Protein AF-A0A7C4DJR3-F1 (afdb_monomer)

Secondary structure (DSSP, 8-state):
-HHHHHHHHHHHHHHHHHHHHHHS-PPS---SHHHHHHTHHHHHHHH---TTSS----EEEEEEETTEEEEEE-SSS-HHHHHHHHHHHHHHH-TT-EEEE-TTS--GGGT-S-EEEEEE-

Nearest PDB structures (foldseek):
  3tfe-assembly2_B  TM=7.168E-01  e=1.513E-04  Nostoc sp. PCC 7120 = FACHB-418
  4iae-assembly1_A  TM=6.983E-01  e=1.706E-04  Nostoc sp. PCC 7120 = FACHB-418
  3tff-assembly2_B  TM=7.069E-01  e=2.448E-04  Nostoc sp. PCC 7120 = FACHB-418
  3tfg-assembly2_B  TM=7.142E-01  e=6.815E-04  Nostoc sp. PCC 7120 = FACHB-418
  3tfa-assembly2_B  TM=7.075E-01  e=1.103E-03  Nostoc sp. PCC 7120 = FACHB-418

Radius of gyration: 13.71 Å; Cα contacts (8 Å, |Δi|>4): 204; chains: 1; bounding box: 30×31×39 Å

Solvent-accessible surface area (backbone atoms only — not comparable to full-atom values): 6768 Å² total; per-residue (Å²): 109,68,65,55,37,74,75,59,32,58,69,49,36,18,55,56,19,38,50,39,74,84,73,54,61,64,72,85,90,63,86,43,41,67,50,41,57,61,37,46,34,58,23,50,58,70,66,43,87,58,84,84,54,78,88,70,57,48,50,48,61,44,81,78,51,102,50,33,30,37,40,39,35,47,40,90,68,59,70,41,23,55,50,18,36,55,42,45,47,37,32,73,63,32,80,79,38,45,67,42,77,41,86,92,48,55,34,50,93,81,74,32,80,29,37,39,31,43,40,39,92

Sequence (121 aa):
MEEFQRQFGPEFMRKIGQAIYSNAVFPPGIDSLEKGLGSVDQAYHMNNKCAGAPDIGHYHWKIESPRQAVMVCDNPFPCSFDLGIIETIAKQFEPQAVVVHDDKKPCRHTGGESCTYIVTW

Structure (mmCIF, N/CA/C/O backbone):
data_AF-A0A7C4DJR3-F1
#
_entry.id   AF-A0A7C4DJR3-F1
#
loop_
_atom_site.group_PDB
_atom_site.id
_atom_site.type_symbol
_atom_site.label_atom_id
_atom_site.label_alt_id
_atom_site.label_comp_id
_atom_site.label_asym_id
_atom_site.label_entity_id
_atom_site.label_seq_id
_atom_site.pdbx_PDB_ins_code
_atom_site.Cartn_x
_atom_site.Cartn_y
_atom_site.Cartn_z
_atom_site.occupancy
_atom_site.B_iso_or_equiv
_atom_site.auth_seq_id
_atom_site.auth_comp_id
_atom_site.auth_asym_id
_atom_site.auth_atom_id
_atom_site.pdbx_PDB_model_num
ATOM 1 N N . MET A 1 1 ? 4.385 -3.307 -16.901 1.00 77.88 1 MET A N 1
ATOM 2 C CA . MET A 1 1 ? 3.767 -2.305 -15.999 1.00 77.88 1 MET A CA 1
ATOM 3 C C . MET A 1 1 ? 4.410 -0.930 -16.146 1.00 77.88 1 MET A C 1
ATOM 5 O O . MET A 1 1 ? 3.670 0.037 -16.246 1.00 77.88 1 MET A O 1
ATOM 9 N N . GLU A 1 2 ? 5.738 -0.818 -16.242 1.00 76.69 2 GLU A N 1
ATOM 10 C CA . GLU A 1 2 ? 6.417 0.475 -16.469 1.00 76.69 2 GLU A CA 1
ATOM 11 C C . GLU A 1 2 ? 5.972 1.206 -17.746 1.00 76.69 2 GLU A C 1
ATOM 13 O O . GLU A 1 2 ? 5.740 2.412 -17.724 1.00 76.69 2 GLU A O 1
ATOM 18 N N . 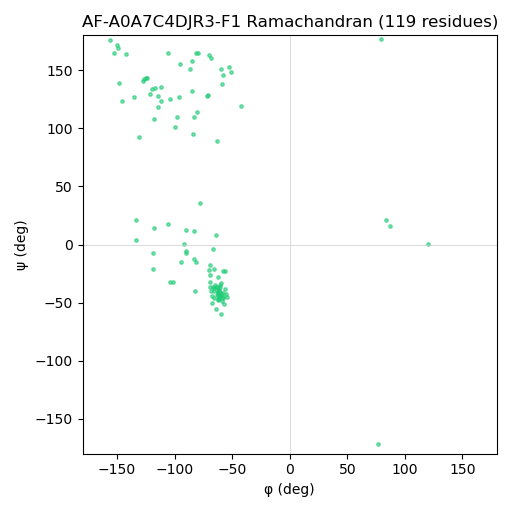GLU A 1 3 ? 5.795 0.487 -18.857 1.00 82.06 3 GLU A N 1
ATOM 19 C CA . GLU A 1 3 ? 5.294 1.074 -20.108 1.00 82.06 3 GLU A CA 1
ATOM 20 C C . GLU A 1 3 ? 3.894 1.686 -19.938 1.00 82.06 3 GLU A C 1
ATOM 22 O O . GLU A 1 3 ? 3.665 2.829 -20.331 1.00 82.06 3 GLU A O 1
ATOM 27 N N . PHE A 1 4 ? 2.989 0.980 -19.250 1.00 81.69 4 PHE A N 1
ATOM 28 C CA . PHE A 1 4 ? 1.661 1.495 -18.911 1.00 81.69 4 PHE A CA 1
ATOM 29 C C . PHE A 1 4 ? 1.738 2.725 -18.007 1.00 81.69 4 PHE A C 1
ATOM 31 O O . PHE A 1 4 ? 1.013 3.690 -18.234 1.00 81.69 4 PHE A O 1
ATOM 38 N N . GLN A 1 5 ? 2.636 2.733 -17.019 1.00 83.44 5 GLN A N 1
ATOM 39 C CA . GLN A 1 5 ? 2.844 3.910 -16.179 1.00 83.44 5 GLN A CA 1
ATOM 40 C C . GLN A 1 5 ? 3.332 5.107 -17.002 1.00 83.44 5 GLN A C 1
ATOM 42 O O . GLN A 1 5 ? 2.838 6.215 -16.805 1.00 83.44 5 GLN A O 1
ATOM 47 N N . ARG A 1 6 ? 4.263 4.906 -17.942 1.00 88.06 6 ARG A N 1
ATOM 48 C CA . ARG A 1 6 ? 4.736 5.972 -18.840 1.00 88.06 6 ARG A CA 1
ATOM 49 C C . ARG A 1 6 ? 3.629 6.499 -19.749 1.00 88.06 6 ARG A C 1
ATOM 51 O O . ARG A 1 6 ? 3.608 7.690 -20.036 1.00 88.06 6 ARG A O 1
ATOM 58 N N . GLN A 1 7 ? 2.738 5.625 -20.206 1.00 93.56 7 GLN A N 1
ATOM 59 C CA . GLN A 1 7 ? 1.678 5.979 -21.145 1.00 93.56 7 GLN A CA 1
ATOM 60 C C . GLN A 1 7 ? 0.456 6.618 -20.469 1.00 93.56 7 GLN A C 1
ATOM 62 O O . GLN A 1 7 ? -0.120 7.557 -21.012 1.00 93.56 7 GLN A O 1
ATOM 67 N N . PHE A 1 8 ? 0.054 6.118 -19.299 1.00 93.12 8 PHE A N 1
ATOM 68 C CA . PHE A 1 8 ? -1.220 6.466 -18.657 1.00 93.12 8 PHE A CA 1
ATOM 69 C C . PHE A 1 8 ? -1.073 7.127 -17.278 1.00 93.12 8 PHE A C 1
ATOM 71 O O . PHE A 1 8 ? -2.055 7.615 -16.719 1.00 93.12 8 PHE A O 1
ATOM 78 N N . GLY A 1 9 ? 0.143 7.181 -16.733 1.00 93.44 9 GLY A N 1
ATOM 79 C CA . GLY A 1 9 ? 0.455 7.896 -15.500 1.00 93.44 9 GLY A CA 1
ATOM 80 C C . GLY A 1 9 ? 0.080 7.164 -14.201 1.00 93.44 9 GLY A C 1
ATOM 81 O O . GLY A 1 9 ? -0.494 6.071 -14.212 1.00 93.44 9 GLY A O 1
ATOM 82 N N . PRO A 1 10 ? 0.415 7.765 -13.043 1.00 93.69 10 PRO A N 1
ATOM 83 C CA . PRO A 1 10 ? 0.287 7.127 -11.732 1.00 93.69 10 PRO A CA 1
ATOM 84 C C . PRO A 1 10 ? -1.164 6.851 -11.317 1.00 93.69 10 PRO A C 1
ATOM 86 O O . PRO A 1 10 ? -1.421 5.798 -10.737 1.00 93.69 10 PRO A O 1
ATOM 89 N N . GLU A 1 11 ? -2.110 7.733 -11.650 1.00 94.81 11 GLU A N 1
ATOM 90 C CA . GLU A 1 11 ? -3.532 7.555 -11.315 1.00 94.81 11 GLU A CA 1
ATOM 91 C C . GLU A 1 11 ? -4.159 6.356 -12.033 1.00 94.81 11 GLU A C 1
ATOM 93 O O . GLU A 1 11 ? -4.952 5.617 -11.449 1.00 94.81 11 GLU A O 1
ATOM 98 N N . PHE A 1 12 ? -3.775 6.109 -13.290 1.00 95.19 12 PHE A N 1
ATOM 99 C CA . PHE A 1 12 ? -4.197 4.903 -13.998 1.00 95.19 12 PHE A CA 1
ATOM 100 C C . PHE A 1 12 ? -3.666 3.651 -13.296 1.00 95.19 12 PHE A C 1
ATOM 102 O O . PHE A 1 12 ? -4.434 2.739 -12.9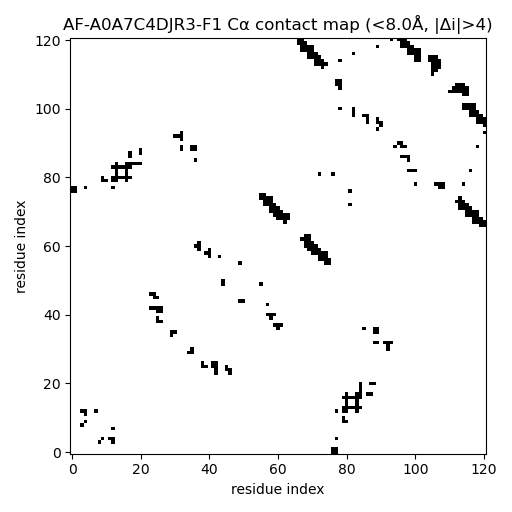99 1.00 95.19 12 PHE A O 1
ATOM 109 N N . MET A 1 13 ? -2.377 3.634 -12.952 1.00 95.44 13 MET A N 1
ATOM 110 C CA . MET A 1 13 ? -1.764 2.507 -12.244 1.00 95.44 13 MET A CA 1
ATOM 111 C C . MET A 1 13 ? -2.411 2.245 -10.881 1.00 95.44 13 MET A C 1
ATOM 113 O O . MET A 1 13 ? -2.611 1.086 -10.519 1.00 95.44 13 ME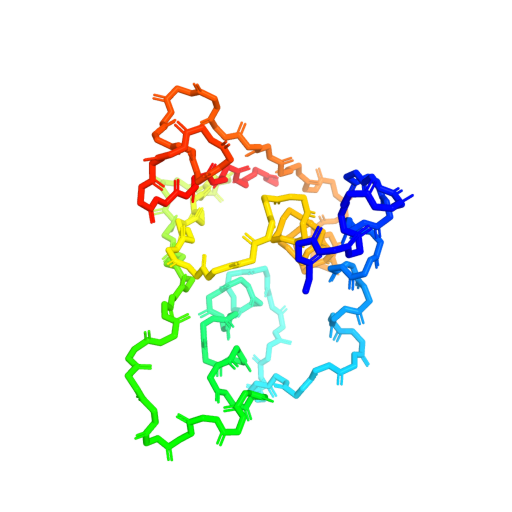T A O 1
ATOM 117 N N . ARG A 1 14 ? -2.808 3.300 -10.161 1.00 96.56 14 ARG A N 1
ATOM 118 C CA . ARG A 1 14 ? -3.562 3.187 -8.908 1.00 96.56 14 ARG A CA 1
ATOM 119 C C . ARG A 1 14 ? -4.903 2.499 -9.115 1.00 96.56 14 ARG A C 1
ATOM 121 O O . ARG A 1 14 ? -5.217 1.576 -8.373 1.00 96.56 14 ARG A O 1
ATOM 128 N N . LYS A 1 15 ? -5.654 2.866 -10.157 1.00 95.62 15 LYS A N 1
ATOM 129 C CA . LYS A 1 15 ? -6.910 2.179 -10.513 1.00 95.62 15 LYS A CA 1
ATOM 130 C C . LYS A 1 15 ? -6.698 0.706 -10.855 1.00 95.62 15 LYS A C 1
ATOM 132 O O . LYS A 1 15 ? -7.508 -0.128 -10.464 1.00 95.62 15 LYS A O 1
ATOM 137 N N . ILE A 1 16 ? -5.608 0.376 -11.550 1.00 94.62 16 ILE A N 1
ATOM 138 C CA . ILE A 1 16 ? -5.250 -1.021 -11.827 1.00 94.62 16 ILE A CA 1
ATOM 139 C C . ILE A 1 16 ? -4.969 -1.776 -10.519 1.00 94.62 16 ILE A C 1
ATOM 141 O O . ILE A 1 16 ? -5.482 -2.877 -10.344 1.00 94.62 16 ILE A O 1
ATOM 145 N N . GLY A 1 17 ? -4.237 -1.173 -9.577 1.00 95.00 17 GLY A N 1
ATOM 146 C CA . GLY A 1 17 ? -4.015 -1.740 -8.242 1.00 95.00 17 GLY A CA 1
ATOM 147 C C . GLY A 1 17 ? -5.313 -1.957 -7.460 1.00 95.00 17 GLY A C 1
ATOM 148 O O . GLY A 1 17 ? -5.529 -3.024 -6.895 1.00 95.00 17 GLY A O 1
ATOM 149 N N . GLN A 1 18 ? -6.230 -0.988 -7.498 1.00 96.19 18 GLN A N 1
ATOM 150 C CA . GLN A 1 18 ? -7.535 -1.092 -6.833 1.00 96.19 18 GLN A CA 1
ATOM 151 C C . GLN A 1 18 ? -8.374 -2.266 -7.358 1.00 96.19 18 GLN A C 1
ATOM 153 O O . GLN A 1 18 ? -9.072 -2.932 -6.597 1.00 96.19 18 GLN A O 1
ATOM 158 N N . ALA A 1 19 ? -8.270 -2.572 -8.653 1.00 94.75 19 ALA A N 1
ATOM 159 C CA . ALA A 1 19 ? -8.987 -3.690 -9.253 1.00 94.75 19 ALA A CA 1
ATOM 160 C C . ALA A 1 19 ? -8.475 -5.069 -8.791 1.00 94.75 19 ALA A C 1
ATOM 162 O O . ALA A 1 19 ? -9.191 -6.058 -8.954 1.00 94.75 19 ALA A O 1
ATOM 163 N N . ILE A 1 20 ? -7.272 -5.170 -8.208 1.00 89.19 20 ILE A N 1
ATOM 164 C CA . ILE A 1 20 ? -6.680 -6.454 -7.800 1.00 89.19 20 ILE A CA 1
ATOM 165 C C . ILE A 1 20 ? -7.524 -7.154 -6.738 1.00 89.19 20 ILE A C 1
ATOM 167 O O . ILE A 1 20 ? -7.733 -8.358 -6.854 1.00 89.19 20 ILE A O 1
ATOM 171 N N . TYR A 1 21 ? -8.061 -6.428 -5.750 1.00 85.62 21 TYR A N 1
ATOM 172 C CA . TYR A 1 21 ? -8.813 -7.047 -4.652 1.00 85.62 21 TYR A CA 1
ATOM 173 C C . TYR A 1 21 ? -9.995 -7.899 -5.144 1.00 85.62 21 TYR A C 1
ATOM 175 O O . TYR A 1 21 ? -10.242 -8.982 -4.624 1.00 85.62 21 TYR A O 1
ATOM 183 N N . SER A 1 22 ? -10.690 -7.452 -6.193 1.00 86.31 22 SER A N 1
ATOM 184 C CA . SER A 1 22 ? -11.835 -8.177 -6.760 1.00 86.31 22 SER A CA 1
ATOM 185 C C . SER A 1 22 ? -11.460 -9.285 -7.749 1.00 86.31 22 SER A C 1
ATOM 187 O O . SER A 1 22 ? -12.332 -10.062 -8.126 1.00 86.31 22 SER A O 1
ATOM 189 N N . ASN A 1 23 ? -10.207 -9.343 -8.213 1.00 90.25 23 ASN A N 1
ATOM 190 C CA . ASN A 1 23 ? -9.788 -10.232 -9.305 1.00 90.25 23 ASN A CA 1
ATOM 191 C C . ASN A 1 23 ? -8.716 -11.255 -8.901 1.00 90.25 23 ASN A C 1
ATOM 193 O O . ASN A 1 23 ? -8.557 -12.264 -9.586 1.00 90.25 23 ASN A O 1
ATOM 197 N N . ALA A 1 24 ? -7.974 -11.010 -7.822 1.00 89.81 24 ALA A N 1
ATOM 198 C CA . ALA A 1 24 ? -6.959 -11.922 -7.317 1.00 89.81 24 ALA A CA 1
ATOM 199 C C . ALA A 1 24 ? -7.555 -12.963 -6.364 1.00 89.81 24 ALA A C 1
ATOM 201 O O . ALA A 1 24 ? -8.523 -12.718 -5.645 1.00 89.81 24 ALA A O 1
ATOM 202 N N . VAL A 1 25 ? -6.931 -14.136 -6.327 1.00 92.25 25 VAL A N 1
ATOM 203 C CA . VAL A 1 25 ? -7.241 -15.184 -5.356 1.00 92.25 25 VAL A CA 1
ATOM 204 C C . VAL A 1 25 ? -6.555 -14.856 -4.036 1.00 92.25 25 VAL A C 1
ATOM 206 O O . VAL A 1 25 ? -5.330 -14.888 -3.945 1.00 92.25 25 VAL A O 1
ATOM 209 N N . PHE A 1 26 ? -7.338 -14.581 -3.003 1.00 92.94 26 PHE A N 1
ATOM 210 C CA . PHE A 1 26 ? -6.835 -14.437 -1.642 1.00 92.94 26 PHE A CA 1
ATOM 211 C C . PHE A 1 26 ? -6.964 -15.755 -0.862 1.00 92.94 26 PHE A C 1
ATOM 213 O O . PHE A 1 26 ? -7.822 -16.582 -1.195 1.00 92.94 26 PHE A O 1
ATOM 220 N N . PRO A 1 27 ? -6.141 -15.978 0.179 1.00 93.00 27 PRO A N 1
ATOM 221 C CA . PRO A 1 27 ? -6.362 -17.085 1.101 1.00 93.00 27 PRO A CA 1
ATOM 222 C C . PRO A 1 27 ? -7.737 -16.960 1.791 1.00 93.00 27 PRO A C 1
ATOM 224 O O . PRO A 1 27 ? -8.252 -15.852 1.965 1.00 93.00 27 PRO A O 1
ATOM 227 N N . PRO A 1 28 ? -8.366 -18.081 2.183 1.00 93.12 28 PRO A N 1
ATOM 228 C CA . PRO A 1 28 ? -9.666 -18.052 2.847 1.00 93.12 28 PRO A CA 1
ATOM 229 C C . PRO A 1 28 ? -9.579 -17.441 4.256 1.00 93.12 28 PRO A C 1
ATOM 231 O O . PRO A 1 28 ? -8.522 -17.437 4.883 1.00 93.12 28 PRO A O 1
ATOM 234 N N . GLY A 1 29 ? -10.718 -16.993 4.796 1.00 93.69 29 GLY A N 1
ATOM 235 C CA . GLY A 1 29 ? -10.823 -16.560 6.200 1.00 93.69 29 GLY A CA 1
ATOM 236 C C . GLY A 1 29 ? -10.390 -15.117 6.482 1.00 93.69 29 GLY A C 1
ATOM 237 O O . GLY A 1 29 ? -10.073 -14.787 7.626 1.00 93.69 29 GLY A O 1
ATOM 238 N N . ILE A 1 30 ? -10.374 -14.261 5.459 1.00 95.31 30 ILE A N 1
ATOM 239 C CA . ILE A 1 30 ? -10.111 -12.828 5.604 1.00 95.31 30 ILE A CA 1
ATOM 240 C C . ILE A 1 30 ? -11.405 -12.107 5.995 1.00 95.31 30 ILE A C 1
ATOM 242 O O . ILE A 1 30 ? -12.319 -11.975 5.184 1.00 95.31 30 ILE A O 1
ATOM 246 N N . ASP A 1 31 ? -11.461 -11.626 7.234 1.00 95.75 31 ASP A N 1
ATOM 247 C CA . ASP A 1 31 ? -12.620 -10.940 7.825 1.00 95.75 31 ASP A CA 1
ATOM 248 C C . ASP A 1 31 ? -12.249 -9.644 8.578 1.00 95.75 31 ASP A C 1
ATOM 250 O O . ASP A 1 31 ? -13.121 -9.007 9.165 1.00 95.75 31 ASP A O 1
ATOM 254 N N . SER A 1 32 ? -10.975 -9.236 8.551 1.00 96.94 32 SER A N 1
ATOM 255 C CA . SER A 1 32 ? -10.474 -8.025 9.211 1.00 96.94 32 SER A CA 1
ATOM 256 C C . SER A 1 32 ? -9.408 -7.323 8.369 1.00 96.94 32 SER A C 1
ATOM 258 O O . SER A 1 32 ? -8.812 -7.933 7.475 1.00 96.94 32 SER A O 1
ATOM 260 N N . LEU A 1 33 ? -9.125 -6.0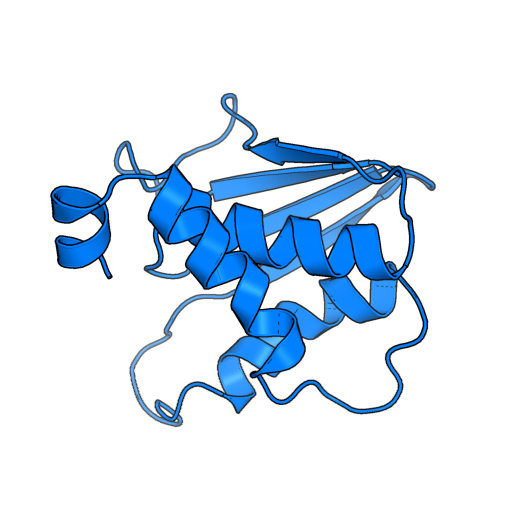56 8.692 1.00 96.94 33 LEU A N 1
ATOM 261 C CA . LEU A 1 33 ? -8.066 -5.274 8.049 1.00 96.94 33 LEU A CA 1
ATOM 262 C C . LEU A 1 33 ? -6.702 -5.957 8.190 1.00 96.94 33 LEU A C 1
ATOM 264 O O . LEU A 1 33 ? -5.974 -6.088 7.208 1.00 96.94 33 LEU A O 1
ATOM 268 N N . GLU A 1 34 ? -6.362 -6.427 9.391 1.00 97.25 34 GLU A N 1
ATOM 269 C CA . GLU A 1 34 ? -5.067 -7.043 9.683 1.00 97.25 34 GLU A CA 1
ATOM 270 C C . GLU A 1 34 ? -4.885 -8.349 8.922 1.00 97.25 34 GLU A C 1
ATOM 272 O O . GLU A 1 34 ? -3.799 -8.599 8.401 1.00 97.25 34 GLU A O 1
ATOM 277 N N . LYS A 1 35 ? -5.938 -9.169 8.814 1.00 97.50 35 LYS A N 1
ATOM 278 C CA . LYS A 1 35 ? -5.900 -10.377 7.981 1.00 97.50 35 LYS A CA 1
ATOM 279 C C . LYS A 1 35 ? -5.833 -10.023 6.499 1.00 97.50 35 LYS A C 1
ATOM 281 O O . LYS A 1 35 ? -5.096 -10.668 5.762 1.00 97.50 35 LYS A O 1
ATOM 286 N N . GLY A 1 36 ? -6.564 -8.997 6.065 1.00 97.00 36 GLY A N 1
ATOM 287 C CA . GLY A 1 36 ? -6.572 -8.535 4.680 1.00 97.00 36 GLY A CA 1
ATOM 288 C C . GLY A 1 36 ? -5.185 -8.104 4.233 1.00 97.00 36 GLY A C 1
ATOM 289 O O . GLY A 1 36 ? -4.616 -8.710 3.328 1.00 97.00 36 GLY A O 1
ATOM 290 N N . LEU A 1 37 ? -4.606 -7.115 4.913 1.00 97.94 37 LEU A N 1
ATOM 291 C CA . LEU A 1 37 ? -3.276 -6.597 4.596 1.00 97.94 37 LEU A CA 1
ATOM 292 C C . LEU A 1 37 ? -2.164 -7.606 4.909 1.00 97.94 37 LEU A C 1
ATOM 294 O O . LEU A 1 37 ? -1.233 -7.740 4.121 1.00 97.94 37 LEU A O 1
ATOM 298 N N . GLY A 1 38 ? -2.295 -8.387 5.983 1.00 97.56 38 GLY A N 1
ATOM 299 C CA . GLY A 1 38 ? -1.351 -9.456 6.318 1.00 97.56 38 GLY A CA 1
ATOM 300 C C . GLY A 1 38 ? -1.323 -10.607 5.309 1.00 97.56 38 GLY A C 1
ATOM 301 O O . GLY A 1 38 ? -0.333 -11.327 5.236 1.00 97.56 38 GLY A O 1
ATOM 302 N N . SER A 1 39 ? -2.377 -10.775 4.506 1.00 96.88 39 SER A N 1
ATOM 303 C CA . SER A 1 39 ? -2.452 -11.815 3.474 1.00 96.88 39 SER A CA 1
ATOM 304 C C . SER A 1 39 ? -1.930 -11.390 2.100 1.00 96.88 39 SER A C 1
ATOM 306 O O . SER A 1 39 ? -1.836 -12.235 1.211 1.00 96.88 39 SER A O 1
ATOM 308 N N . VAL A 1 40 ? -1.598 -10.107 1.903 1.00 96.94 40 VAL A N 1
ATOM 309 C CA . VAL A 1 40 ? -1.247 -9.566 0.577 1.00 96.94 40 VAL A CA 1
ATOM 310 C C . VAL A 1 40 ? -0.034 -10.272 -0.016 1.00 96.94 40 VAL A C 1
ATOM 312 O O . VAL A 1 40 ? -0.071 -10.611 -1.192 1.00 96.94 40 VAL A O 1
ATOM 315 N N . ASP A 1 41 ? 0.996 -10.558 0.782 1.00 95.75 41 ASP A N 1
ATOM 316 C CA . ASP A 1 41 ? 2.183 -11.283 0.312 1.00 95.75 41 ASP A CA 1
ATOM 317 C C . ASP A 1 41 ? 1.836 -12.690 -0.179 1.00 95.75 41 ASP A C 1
ATOM 319 O O . ASP A 1 41 ? 2.189 -13.097 -1.285 1.00 95.75 41 ASP A O 1
ATOM 323 N N . GLN A 1 42 ? 1.049 -13.418 0.613 1.00 93.81 42 GLN A N 1
ATOM 324 C CA . GLN A 1 42 ? 0.605 -14.751 0.240 1.00 93.81 42 GLN A CA 1
ATOM 325 C C . GLN A 1 42 ? -0.246 -14.712 -1.035 1.00 93.81 42 GLN A C 1
ATOM 327 O O . GLN A 1 42 ? -0.005 -15.491 -1.955 1.00 93.81 42 GLN A O 1
ATOM 332 N N . ALA A 1 43 ? -1.214 -13.795 -1.118 1.00 93.94 43 ALA A N 1
ATOM 333 C CA . ALA A 1 43 ? -2.042 -13.618 -2.306 1.00 93.94 43 ALA A CA 1
ATOM 334 C C . ALA A 1 43 ? -1.188 -13.230 -3.525 1.00 93.94 43 ALA A C 1
ATOM 336 O O . ALA A 1 43 ? -1.398 -13.751 -4.620 1.00 93.94 43 ALA A O 1
ATOM 337 N N . TYR A 1 44 ? -0.187 -12.371 -3.348 1.00 93.50 44 TYR A N 1
ATOM 338 C CA . TYR A 1 44 ? 0.747 -11.990 -4.399 1.00 93.50 44 TYR A CA 1
ATOM 339 C C . TYR A 1 44 ? 1.452 -13.218 -4.988 1.00 93.50 44 TYR A C 1
ATOM 341 O O . TYR A 1 44 ? 1.366 -13.450 -6.198 1.00 93.50 44 TYR A O 1
ATOM 349 N N . HIS A 1 45 ? 2.038 -14.067 -4.146 1.00 91.19 45 HIS A N 1
ATOM 350 C CA . HIS A 1 45 ? 2.712 -15.292 -4.588 1.00 91.19 45 HIS A CA 1
ATOM 351 C C . HIS A 1 45 ? 1.744 -16.357 -5.130 1.00 91.19 45 HIS A C 1
ATOM 353 O O . HIS A 1 45 ? 2.081 -17.067 -6.073 1.00 91.19 45 HIS A O 1
ATOM 359 N N . MET A 1 46 ? 0.509 -16.442 -4.618 1.00 90.25 46 MET A N 1
ATOM 360 C CA . MET A 1 46 ? -0.523 -17.357 -5.137 1.00 90.25 46 MET A CA 1
ATOM 361 C C . MET A 1 46 ? -0.962 -17.023 -6.570 1.00 90.25 46 MET A C 1
ATOM 363 O O . MET A 1 46 ? -1.292 -17.925 -7.341 1.00 90.25 46 MET A O 1
ATOM 367 N N . ASN A 1 47 ? -1.005 -15.737 -6.928 1.00 89.38 47 ASN A N 1
ATOM 368 C CA . ASN A 1 47 ? -1.520 -15.283 -8.225 1.00 89.38 47 ASN A CA 1
ATOM 369 C C . ASN A 1 47 ? -0.429 -15.097 -9.283 1.00 89.38 47 ASN 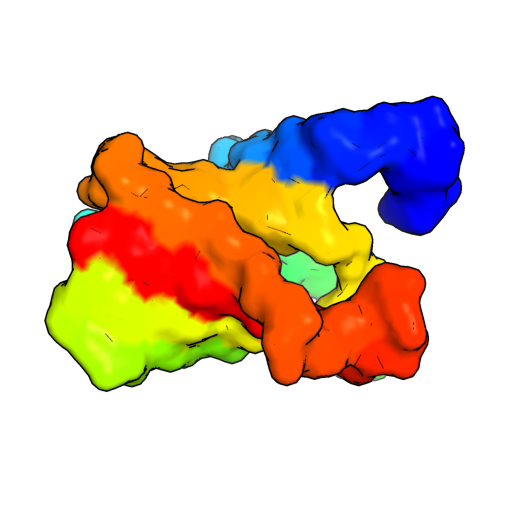A C 1
ATOM 371 O O . ASN A 1 47 ? -0.735 -15.022 -10.476 1.00 89.38 47 ASN A O 1
ATOM 375 N N . ASN A 1 48 ? 0.840 -15.058 -8.882 1.00 82.88 48 ASN A N 1
ATOM 376 C CA . ASN A 1 48 ? 1.957 -14.941 -9.806 1.00 82.88 48 ASN A CA 1
ATOM 377 C C . ASN A 1 48 ? 2.551 -16.326 -10.076 1.00 82.88 48 ASN A C 1
ATOM 379 O O . ASN A 1 48 ? 3.193 -16.934 -9.230 1.00 82.88 48 ASN A O 1
ATOM 383 N N . LYS A 1 49 ? 2.350 -16.828 -11.304 1.00 62.28 49 LYS A N 1
ATOM 384 C CA . LYS A 1 49 ? 2.751 -18.174 -11.773 1.00 62.28 49 LYS A CA 1
ATOM 385 C C . LYS A 1 49 ? 4.267 -18.434 -11.800 1.00 62.28 49 LYS A C 1
ATOM 387 O O . LYS A 1 49 ? 4.700 -19.471 -12.293 1.00 62.28 49 LYS A O 1
ATOM 392 N N . CYS A 1 50 ? 5.074 -17.529 -11.263 1.00 53.78 50 CYS A N 1
ATOM 393 C CA . CYS A 1 50 ? 6.522 -17.644 -11.145 1.00 53.78 50 CYS A CA 1
ATOM 394 C C . CYS A 1 50 ? 6.952 -18.553 -9.979 1.00 53.78 50 CYS A C 1
ATOM 396 O O . CYS A 1 50 ? 7.975 -18.301 -9.349 1.00 53.78 50 CYS A O 1
ATOM 398 N N . ALA A 1 51 ? 6.201 -19.622 -9.697 1.00 44.84 51 ALA A N 1
ATOM 399 C CA . ALA A 1 51 ? 6.611 -20.670 -8.770 1.00 44.84 51 ALA A CA 1
ATOM 400 C C . ALA A 1 51 ? 7.872 -21.362 -9.330 1.00 44.84 51 ALA A C 1
ATOM 402 O O . ALA A 1 51 ? 7.776 -22.296 -10.124 1.00 44.84 51 ALA A O 1
ATOM 403 N N . GLY A 1 52 ? 9.053 -20.839 -8.981 1.00 50.69 52 GLY A N 1
ATOM 404 C CA . GLY A 1 52 ? 10.365 -21.283 -9.470 1.00 50.69 52 GLY A CA 1
ATOM 405 C C . GLY A 1 52 ? 11.207 -20.230 -10.210 1.00 50.69 52 GLY A C 1
ATOM 406 O O . GLY A 1 52 ? 12.312 -20.557 -10.638 1.00 50.69 52 GLY A O 1
ATOM 407 N N . ALA A 1 53 ? 10.729 -18.992 -10.374 1.00 57.53 53 ALA A N 1
ATOM 408 C CA . ALA A 1 53 ? 11.550 -17.872 -10.854 1.00 57.53 53 ALA A CA 1
ATOM 409 C C . ALA A 1 53 ? 12.372 -17.269 -9.687 1.00 57.53 53 ALA A C 1
ATOM 411 O O . ALA A 1 53 ? 12.068 -17.576 -8.531 1.00 57.53 53 ALA A O 1
ATOM 412 N N . PRO A 1 54 ? 13.407 -16.438 -9.941 1.00 68.25 54 PRO A N 1
ATOM 413 C CA . PRO A 1 54 ? 14.044 -15.662 -8.876 1.00 68.25 54 PRO A CA 1
ATOM 414 C C . PRO A 1 54 ? 13.004 -14.861 -8.084 1.00 68.25 54 PRO A C 1
ATOM 416 O O . PRO A 1 54 ? 11.942 -14.537 -8.618 1.00 68.25 54 PRO A O 1
ATOM 419 N N . ASP A 1 55 ? 13.329 -14.584 -6.821 1.00 81.75 55 ASP A N 1
ATOM 420 C CA . ASP A 1 55 ? 12.493 -13.830 -5.885 1.00 81.75 55 ASP A CA 1
ATOM 421 C C . ASP A 1 55 ? 11.850 -12.610 -6.572 1.00 81.75 55 ASP A C 1
ATOM 423 O O . ASP A 1 55 ? 12.543 -11.750 -7.121 1.00 81.75 55 ASP A O 1
ATOM 427 N N . ILE A 1 56 ? 10.513 -12.588 -6.600 1.00 89.00 56 ILE A N 1
ATOM 428 C CA . ILE A 1 56 ? 9.705 -11.539 -7.240 1.00 89.00 56 ILE A CA 1
ATOM 429 C C . ILE A 1 56 ? 9.372 -10.399 -6.263 1.00 89.00 56 ILE A C 1
ATOM 431 O O . ILE A 1 56 ? 8.508 -9.564 -6.559 1.00 89.00 56 ILE A O 1
ATOM 435 N N . GLY A 1 57 ? 10.036 -10.375 -5.109 1.00 93.19 57 GLY A N 1
ATOM 436 C CA . GLY A 1 57 ? 9.793 -9.457 -4.011 1.00 93.19 57 GLY A CA 1
ATOM 437 C C . GLY A 1 57 ? 8.560 -9.834 -3.196 1.00 93.19 57 GLY A C 1
ATOM 438 O O . GLY A 1 57 ? 7.953 -10.894 -3.365 1.00 93.19 57 GLY A O 1
ATOM 439 N N . HIS A 1 58 ? 8.189 -8.935 -2.298 1.00 95.38 58 HIS A N 1
ATOM 440 C CA . HIS A 1 58 ? 7.310 -9.207 -1.177 1.00 95.38 58 HIS A CA 1
ATOM 441 C C . HIS A 1 58 ? 6.528 -7.970 -0.717 1.00 95.38 58 HIS A C 1
ATOM 443 O O . HIS A 1 58 ? 6.837 -6.818 -1.052 1.00 95.38 58 HIS A O 1
ATOM 449 N N . TYR A 1 59 ? 5.501 -8.246 0.086 1.00 98.00 59 TYR A N 1
ATOM 450 C CA . TYR A 1 59 ? 4.702 -7.285 0.840 1.00 98.00 59 TYR A CA 1
ATOM 451 C C . TYR A 1 59 ? 4.840 -7.563 2.342 1.00 98.00 59 TYR A C 1
ATOM 453 O O . TYR A 1 59 ? 4.283 -8.518 2.875 1.00 98.00 59 TYR A O 1
ATOM 461 N N . HIS A 1 60 ? 5.551 -6.708 3.069 1.00 98.25 60 HIS A N 1
ATOM 462 C CA . HIS A 1 60 ? 5.816 -6.902 4.495 1.00 98.25 60 HIS A CA 1
ATOM 463 C C . HIS A 1 60 ? 4.865 -6.061 5.341 1.00 98.25 60 HIS A C 1
ATOM 465 O O . HIS A 1 60 ? 5.074 -4.859 5.527 1.00 98.25 60 HIS A O 1
ATOM 471 N N . TRP A 1 61 ? 3.827 -6.703 5.874 1.00 98.44 61 TRP A N 1
ATOM 472 C CA . TRP A 1 61 ? 2.872 -6.078 6.786 1.00 98.44 61 TRP A CA 1
ATOM 473 C C . TRP A 1 61 ? 3.358 -6.104 8.236 1.00 98.44 61 TRP A C 1
ATOM 475 O O . TRP A 1 61 ? 3.744 -7.154 8.755 1.00 98.44 61 TRP A O 1
ATOM 485 N N . LYS A 1 62 ? 3.281 -4.963 8.929 1.00 98.25 62 LYS A N 1
ATOM 486 C CA . LYS A 1 62 ? 3.623 -4.867 10.351 1.00 98.25 62 LYS A CA 1
ATOM 487 C C . LYS A 1 62 ? 2.751 -3.852 11.086 1.00 98.25 62 LYS A C 1
ATOM 489 O O . LYS A 1 62 ? 2.769 -2.668 10.768 1.00 98.25 62 LYS A O 1
ATOM 494 N N . ILE A 1 63 ? 2.070 -4.304 12.140 1.00 97.75 63 ILE A N 1
ATOM 495 C CA . ILE A 1 63 ? 1.377 -3.424 13.090 1.00 97.75 63 ILE A CA 1
ATOM 496 C C . ILE A 1 63 ? 2.408 -2.670 13.939 1.00 97.75 63 ILE A C 1
ATOM 498 O O . ILE A 1 63 ? 3.294 -3.286 14.534 1.00 97.75 63 ILE A O 1
ATOM 502 N 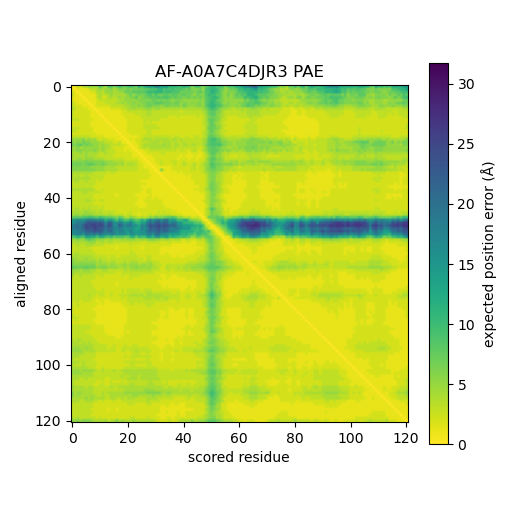N . GLU A 1 64 ? 2.287 -1.346 14.011 1.00 96.94 64 GLU A N 1
ATOM 503 C CA . GLU A 1 64 ? 3.141 -0.497 14.856 1.00 96.94 64 GLU A CA 1
ATOM 504 C C . GLU A 1 64 ? 2.415 -0.031 16.122 1.00 96.94 64 GLU A C 1
ATOM 506 O O . GLU A 1 64 ? 3.037 0.137 17.170 1.00 96.94 64 GLU A O 1
ATOM 511 N N . SER A 1 65 ? 1.096 0.162 16.043 1.00 96.31 65 SER A N 1
ATOM 512 C CA . SER A 1 65 ? 0.236 0.538 17.166 1.00 96.31 65 SER A CA 1
ATOM 513 C C . SER A 1 65 ? -1.221 0.107 16.903 1.00 96.31 65 SER A C 1
ATOM 515 O O . SER A 1 65 ? -1.517 -0.360 15.805 1.00 96.31 65 SER A O 1
ATOM 517 N N . PRO A 1 66 ? -2.164 0.279 17.852 1.00 95.06 66 PRO A N 1
ATOM 518 C CA . PRO A 1 66 ? -3.552 -0.169 17.680 1.00 95.06 66 PRO A CA 1
ATOM 519 C C . PRO A 1 66 ? -4.296 0.374 16.448 1.00 95.06 66 PRO A C 1
ATOM 521 O O . PRO A 1 66 ? -5.288 -0.218 16.040 1.00 95.06 66 PRO A O 1
ATOM 524 N N . ARG A 1 67 ? -3.867 1.515 15.893 1.00 96.75 67 ARG A N 1
ATOM 525 C CA . ARG A 1 67 ? -4.520 2.203 14.760 1.00 96.75 67 ARG A CA 1
ATOM 526 C C . ARG A 1 67 ? -3.516 2.642 13.688 1.00 96.75 67 ARG A C 1
ATOM 528 O O . ARG A 1 67 ? -3.766 3.575 12.928 1.00 96.75 67 ARG A O 1
ATOM 535 N N . GLN A 1 68 ? -2.341 2.011 13.676 1.00 98.25 68 GLN A N 1
ATOM 536 C CA . GLN A 1 68 ? -1.288 2.302 12.711 1.00 98.25 68 GLN A CA 1
ATOM 537 C C . GLN A 1 68 ? -0.469 1.058 12.400 1.00 98.25 68 GLN A C 1
ATOM 539 O O . GLN A 1 68 ? -0.054 0.309 13.289 1.00 98.25 68 GLN A O 1
ATOM 544 N N . ALA A 1 69 ? -0.148 0.908 11.127 1.00 98.62 69 ALA A N 1
ATOM 545 C CA . ALA A 1 69 ? 0.726 -0.128 10.632 1.00 98.62 69 ALA A CA 1
ATOM 546 C C . ALA A 1 69 ? 1.480 0.344 9.394 1.00 98.62 69 ALA A C 1
ATOM 548 O O . ALA A 1 69 ? 1.176 1.388 8.813 1.00 98.62 69 ALA A O 1
ATOM 549 N N . VAL A 1 70 ? 2.465 -0.449 8.995 1.00 98.69 70 VAL A N 1
ATOM 550 C CA . VAL A 1 70 ? 3.277 -0.202 7.811 1.00 98.69 70 VAL A CA 1
ATOM 551 C C . VAL A 1 70 ? 3.219 -1.390 6.866 1.00 98.69 70 VAL A C 1
ATOM 553 O O . VAL A 1 70 ? 3.206 -2.547 7.292 1.00 98.69 70 VAL A O 1
ATOM 556 N N . MET A 1 71 ? 3.208 -1.082 5.575 1.00 98.75 71 MET A N 1
ATOM 557 C CA . MET A 1 71 ? 3.426 -2.033 4.495 1.00 98.75 71 MET A CA 1
ATOM 558 C C . MET A 1 71 ? 4.722 -1.650 3.787 1.00 98.75 71 MET A C 1
ATOM 560 O O . MET A 1 71 ? 4.819 -0.548 3.247 1.00 98.75 71 MET A O 1
ATOM 564 N N . VAL A 1 72 ? 5.719 -2.530 3.796 1.00 98.69 72 VAL A N 1
ATOM 565 C CA . VAL A 1 72 ? 6.957 -2.342 3.026 1.00 98.69 72 VAL A CA 1
ATOM 566 C C . VAL A 1 72 ? 6.910 -3.249 1.810 1.00 98.69 72 VAL A C 1
ATOM 568 O O . VAL A 1 72 ? 6.725 -4.451 1.947 1.00 98.69 72 VAL A O 1
ATOM 571 N N . CYS A 1 73 ? 7.088 -2.678 0.629 1.00 98.25 73 CYS A N 1
ATOM 572 C CA . CYS A 1 73 ? 7.054 -3.408 -0.630 1.00 98.25 73 CYS A CA 1
ATOM 573 C C . CYS A 1 73 ? 8.443 -3.376 -1.271 1.00 98.25 73 CYS A C 1
ATOM 575 O O . CYS A 1 73 ? 8.983 -2.289 -1.476 1.00 98.25 73 CYS A O 1
ATOM 577 N N . ASP A 1 74 ? 8.992 -4.525 -1.650 1.00 96.62 74 ASP A N 1
ATOM 578 C CA . ASP A 1 74 ? 10.241 -4.652 -2.434 1.00 96.62 74 ASP A CA 1
ATOM 579 C C . ASP A 1 74 ? 10.005 -5.346 -3.797 1.00 96.62 74 ASP A C 1
ATOM 581 O O . ASP A 1 74 ? 10.926 -5.716 -4.516 1.00 96.62 74 ASP A O 1
ATOM 585 N N . ASN A 1 75 ? 8.734 -5.452 -4.191 1.00 93.31 75 ASN A N 1
ATOM 586 C CA . ASN A 1 75 ? 8.299 -5.956 -5.491 1.00 93.31 75 ASN A CA 1
ATOM 587 C C . ASN A 1 75 ? 8.640 -4.991 -6.661 1.00 93.31 75 ASN A C 1
ATOM 589 O O . ASN A 1 75 ? 8.857 -3.794 -6.450 1.00 93.31 75 ASN A O 1
ATOM 593 N N . PRO A 1 76 ? 8.621 -5.460 -7.925 1.00 91.25 76 PRO A N 1
ATOM 594 C CA . PRO A 1 76 ? 8.994 -4.648 -9.087 1.00 91.25 76 PRO A CA 1
ATOM 595 C C . PRO A 1 76 ? 7.863 -3.743 -9.619 1.00 91.25 76 PRO A C 1
ATOM 597 O O . PRO A 1 76 ? 7.963 -3.221 -10.732 1.00 91.25 76 PRO A O 1
ATOM 600 N N . PHE A 1 77 ? 6.752 -3.568 -8.894 1.00 91.69 77 PHE A N 1
ATOM 601 C CA . PHE A 1 77 ? 5.630 -2.766 -9.383 1.00 91.69 77 PHE A CA 1
ATOM 602 C C . PHE A 1 77 ? 5.792 -1.266 -9.101 1.00 91.69 77 PHE A C 1
ATOM 604 O O . PHE A 1 77 ? 6.497 -0.867 -8.172 1.00 91.69 77 PHE A O 1
ATOM 611 N N . PRO A 1 78 ? 5.100 -0.402 -9.867 1.00 94.44 78 PRO A N 1
ATOM 612 C CA . PRO A 1 78 ? 5.011 1.026 -9.571 1.00 94.44 78 PRO A CA 1
ATOM 613 C C . PRO A 1 78 ? 4.428 1.334 -8.189 1.00 94.44 78 PRO A C 1
ATOM 615 O O . PRO A 1 78 ? 3.471 0.691 -7.762 1.00 94.44 78 PRO A O 1
ATOM 618 N N . CYS A 1 79 ? 4.906 2.402 -7.543 1.00 96.25 79 CYS A N 1
ATOM 619 C CA . CYS A 1 79 ? 4.438 2.808 -6.212 1.00 96.25 79 CYS A CA 1
ATOM 620 C C . CYS A 1 79 ? 2.916 3.023 -6.160 1.00 96.25 79 CYS A C 1
ATOM 622 O O . CYS A 1 79 ? 2.230 2.597 -5.236 1.00 96.25 79 CYS A O 1
ATOM 624 N N . SER A 1 80 ? 2.354 3.661 -7.189 1.00 96.31 80 SER A N 1
ATOM 625 C CA . SER A 1 80 ? 0.918 3.938 -7.230 1.00 96.31 80 SER A CA 1
ATOM 626 C C . SER A 1 80 ? 0.065 2.681 -7.410 1.00 96.31 80 SER A C 1
ATOM 628 O O . SER A 1 80 ? -1.076 2.668 -6.958 1.00 96.31 80 SER A O 1
ATOM 630 N N . PHE A 1 81 ? 0.606 1.621 -8.019 1.00 96.25 81 PHE A N 1
ATOM 631 C CA . PHE A 1 81 ? -0.079 0.333 -8.124 1.00 96.25 81 PHE A CA 1
ATOM 632 C C . PHE A 1 81 ? -0.217 -0.322 -6.744 1.00 96.25 81 PHE A C 1
ATOM 634 O O . PHE A 1 81 ? -1.334 -0.648 -6.346 1.00 96.25 81 PHE A O 1
ATOM 641 N N . ASP A 1 82 ? 0.879 -0.416 -5.985 1.00 97.50 82 ASP A N 1
ATOM 642 C CA . ASP A 1 82 ? 0.848 -0.918 -4.604 1.00 97.50 82 ASP A CA 1
ATOM 643 C C . ASP A 1 82 ? -0.088 -0.091 -3.722 1.00 97.50 82 ASP A C 1
ATOM 645 O O . ASP A 1 82 ? -0.916 -0.652 -3.006 1.00 97.50 82 ASP A O 1
ATOM 649 N N . LEU A 1 83 ? -0.012 1.242 -3.819 1.00 97.88 83 LEU A N 1
ATOM 650 C CA . LEU A 1 83 ? -0.903 2.140 -3.085 1.00 97.88 83 LEU A CA 1
ATOM 651 C C . LEU A 1 83 ? -2.377 1.798 -3.347 1.00 97.88 83 LEU A C 1
ATOM 653 O O . LEU A 1 83 ? -3.158 1.694 -2.407 1.00 97.88 83 LEU A O 1
ATOM 657 N N . GLY A 1 84 ? -2.751 1.565 -4.609 1.00 97.94 84 GLY A N 1
ATOM 658 C CA . GLY A 1 84 ? -4.116 1.192 -4.978 1.00 97.94 84 GLY A CA 1
ATOM 659 C C . GLY A 1 84 ? -4.585 -0.134 -4.368 1.00 97.94 84 GLY A C 1
ATOM 660 O O . GLY A 1 84 ? -5.739 -0.233 -3.941 1.00 97.94 84 GLY A O 1
ATOM 661 N N . ILE A 1 85 ? -3.698 -1.133 -4.286 1.00 98.06 85 ILE A N 1
ATOM 662 C CA . ILE A 1 85 ? -3.983 -2.420 -3.631 1.00 98.06 85 ILE A CA 1
ATOM 663 C C . ILE A 1 85 ? -4.235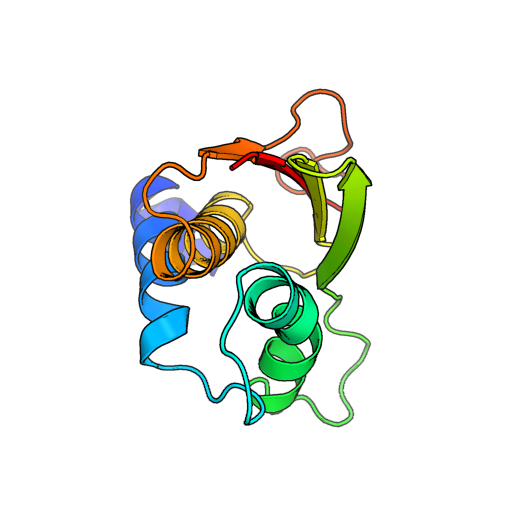 -2.200 -2.138 1.00 98.06 85 ILE A C 1
ATOM 665 O O . ILE A 1 85 ? -5.291 -2.574 -1.624 1.00 98.06 85 ILE A O 1
ATOM 669 N N . ILE A 1 86 ? -3.278 -1.566 -1.452 1.00 98.50 86 ILE A N 1
ATOM 670 C CA . ILE A 1 86 ? -3.293 -1.390 0.006 1.00 98.50 86 ILE A CA 1
ATOM 671 C C . ILE A 1 86 ? -4.515 -0.566 0.423 1.00 98.50 86 ILE A C 1
ATOM 673 O O . ILE A 1 86 ? -5.224 -0.940 1.353 1.00 98.50 86 ILE A O 1
ATOM 677 N N . GLU A 1 87 ? -4.816 0.515 -0.300 1.00 98.19 87 GLU A N 1
ATOM 678 C CA . GLU A 1 87 ? -5.986 1.358 -0.040 1.00 98.19 87 GLU A CA 1
ATOM 679 C C . GLU A 1 87 ? -7.305 0.611 -0.159 1.00 98.19 87 GLU A C 1
ATOM 681 O O . GLU A 1 87 ? -8.188 0.800 0.675 1.00 98.19 87 GLU A O 1
ATOM 686 N N . THR A 1 88 ? -7.459 -0.208 -1.198 1.00 98.00 88 THR A N 1
ATOM 687 C CA . THR A 1 88 ? -8.719 -0.922 -1.442 1.00 98.00 88 THR A CA 1
ATOM 688 C C . THR A 1 88 ? -8.964 -1.953 -0.359 1.00 98.00 88 THR A C 1
ATOM 690 O O . THR A 1 88 ? -10.062 -2.023 0.185 1.00 98.00 88 THR A O 1
ATOM 693 N N . ILE A 1 89 ? -7.926 -2.711 -0.001 1.00 97.69 89 ILE A N 1
ATOM 694 C CA . ILE A 1 89 ? -8.019 -3.718 1.054 1.00 97.69 89 ILE A CA 1
ATOM 695 C C . ILE A 1 89 ? -8.275 -3.046 2.403 1.00 97.69 89 ILE A C 1
ATOM 697 O O . ILE A 1 89 ? -9.177 -3.468 3.117 1.00 97.69 89 ILE A O 1
ATOM 701 N N . ALA A 1 90 ? -7.550 -1.976 2.744 1.00 98.12 90 ALA A N 1
ATOM 702 C CA . ALA A 1 90 ? -7.768 -1.256 3.997 1.00 98.12 90 ALA A CA 1
ATOM 703 C C . ALA A 1 90 ? -9.210 -0.727 4.097 1.00 98.12 90 ALA A C 1
ATOM 705 O O . ALA A 1 90 ? -9.899 -0.985 5.082 1.00 98.12 90 ALA A O 1
ATOM 706 N N . LYS A 1 91 ? -9.702 -0.064 3.042 1.00 97.69 91 LYS A N 1
ATOM 707 C CA . LYS A 1 91 ? -11.048 0.534 3.011 1.00 97.69 91 LYS A CA 1
ATOM 708 C C . LYS A 1 91 ? -12.188 -0.471 2.959 1.00 97.69 91 LYS A C 1
ATOM 710 O O . LYS A 1 91 ? -13.303 -0.124 3.338 1.00 97.69 91 LYS A O 1
ATOM 715 N N . GLN A 1 92 ? -11.925 -1.695 2.511 1.00 96.06 92 GLN A N 1
ATOM 716 C CA . GLN A 1 92 ? -12.910 -2.770 2.543 1.00 96.06 92 GLN A CA 1
ATOM 717 C C . GLN A 1 92 ? -13.337 -3.110 3.978 1.00 96.06 92 GLN A C 1
ATOM 719 O O . GLN A 1 92 ? -14.505 -3.422 4.207 1.00 96.06 92 GLN A O 1
ATOM 724 N N . PHE A 1 93 ? -12.404 -3.054 4.931 1.00 96.81 93 PHE A N 1
ATOM 725 C CA . PHE A 1 93 ? -12.658 -3.390 6.336 1.00 96.81 93 PHE A CA 1
ATOM 726 C C . PHE A 1 93 ? -12.840 -2.149 7.212 1.00 96.81 93 PHE A C 1
ATOM 728 O O . PHE A 1 93 ? -13.634 -2.173 8.146 1.00 96.81 93 PHE A O 1
ATOM 735 N N . GLU A 1 94 ? -12.150 -1.057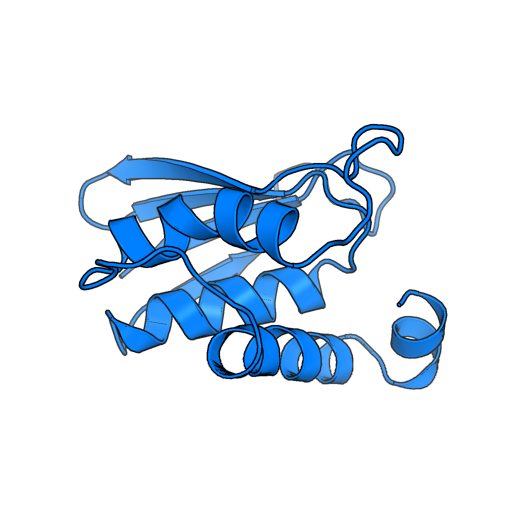 6.886 1.00 97.75 94 GLU A N 1
ATOM 736 C CA . GLU A 1 94 ? -12.176 0.203 7.627 1.00 97.75 94 GLU A CA 1
ATOM 737 C C . GLU A 1 94 ? -12.406 1.365 6.647 1.00 97.75 94 GLU A C 1
ATOM 739 O O . GLU A 1 94 ? -11.451 1.907 6.091 1.00 97.75 94 GLU A O 1
ATOM 744 N N . PRO A 1 95 ? -13.661 1.792 6.398 1.00 97.38 95 PRO A N 1
ATOM 745 C CA . PRO A 1 95 ? -13.979 2.774 5.352 1.00 97.38 95 PRO A CA 1
ATOM 746 C C . PRO A 1 95 ? -13.264 4.128 5.484 1.00 97.38 95 PRO A C 1
ATOM 748 O O . PRO A 1 95 ? -13.131 4.858 4.500 1.00 97.38 95 PRO A O 1
ATOM 751 N N . GLN A 1 96 ? -12.825 4.472 6.698 1.00 97.56 96 GLN A N 1
ATOM 752 C CA . GLN A 1 96 ? -12.089 5.700 7.006 1.00 97.56 96 GLN A CA 1
ATOM 753 C C . GLN A 1 96 ? -10.565 5.537 6.929 1.00 97.56 96 GLN A C 1
ATOM 755 O O . GLN A 1 96 ? -9.851 6.513 7.151 1.00 97.56 96 GLN A O 1
ATOM 760 N N . ALA A 1 97 ? -10.065 4.344 6.593 1.00 98.31 97 ALA A N 1
ATOM 761 C CA . ALA A 1 97 ? -8.640 4.091 6.502 1.00 98.31 97 ALA A CA 1
ATOM 762 C C . ALA A 1 97 ? -7.963 5.006 5.475 1.00 98.31 97 ALA A C 1
ATOM 764 O O . ALA A 1 97 ? -8.455 5.236 4.360 1.00 98.31 97 ALA A O 1
ATOM 765 N N . VAL A 1 98 ? -6.791 5.497 5.859 1.00 98.31 98 VAL A N 1
ATOM 766 C CA . VAL A 1 98 ? -5.916 6.331 5.048 1.00 98.31 98 VAL A CA 1
ATOM 767 C C . VAL A 1 98 ? -4.614 5.576 4.831 1.00 98.31 98 VAL A C 1
ATOM 769 O O . VAL A 1 98 ? -4.038 5.013 5.759 1.00 98.31 98 VAL A O 1
ATOM 772 N N . VAL A 1 99 ? -4.148 5.578 3.585 1.00 98.56 99 VAL A N 1
ATOM 773 C CA . VAL A 1 99 ? -2.852 5.019 3.213 1.00 98.56 99 VAL A CA 1
ATOM 774 C C . VAL A 1 99 ? -2.042 6.126 2.570 1.00 98.56 99 VAL A C 1
ATOM 776 O O . VAL A 1 99 ? -2.525 6.811 1.668 1.00 98.56 99 VAL A O 1
ATOM 779 N N . VAL A 1 100 ? -0.814 6.309 3.037 1.00 98.31 100 VAL A N 1
ATOM 780 C CA . VAL A 1 100 ? 0.119 7.288 2.475 1.00 98.31 100 VAL A CA 1
ATOM 781 C C . VAL A 1 100 ? 1.439 6.615 2.146 1.00 98.31 100 VAL A C 1
ATOM 783 O O . VAL A 1 100 ? 1.912 5.763 2.894 1.00 98.31 100 VAL A O 1
ATOM 786 N N . HIS A 1 101 ? 2.034 7.003 1.023 1.00 98.31 101 HIS A N 1
ATOM 787 C CA . HIS A 1 101 ? 3.418 6.666 0.714 1.00 98.31 101 HIS A CA 1
ATOM 788 C C . HIS A 1 101 ? 4.340 7.486 1.635 1.00 98.31 101 HIS A C 1
ATOM 790 O O . HIS A 1 101 ? 4.173 8.700 1.746 1.00 98.31 101 HIS A O 1
ATOM 796 N N . ASP A 1 102 ? 5.273 6.838 2.333 1.00 98.12 102 ASP A N 1
ATOM 797 C CA . ASP A 1 102 ? 6.195 7.508 3.255 1.00 98.12 102 ASP A CA 1
ATOM 798 C C . ASP A 1 102 ? 7.402 8.076 2.499 1.00 98.12 102 ASP A C 1
ATOM 800 O O . ASP A 1 102 ? 8.408 7.401 2.281 1.00 98.12 102 ASP A O 1
ATOM 804 N N . ASP A 1 103 ? 7.317 9.356 2.142 1.00 95.69 103 ASP A N 1
ATOM 805 C CA . ASP A 1 103 ? 8.367 10.076 1.410 1.00 95.69 103 ASP A CA 1
ATOM 806 C C . ASP A 1 103 ? 9.669 10.272 2.213 1.00 95.69 103 ASP A C 1
ATOM 808 O O . ASP A 1 103 ? 10.655 10.788 1.686 1.00 95.69 103 ASP A O 1
ATOM 812 N N . LYS A 1 104 ? 9.710 9.866 3.493 1.00 97.31 104 LYS A N 1
ATOM 813 C CA . LYS A 1 104 ? 10.934 9.865 4.315 1.00 97.31 104 LYS A CA 1
ATOM 814 C C . LYS A 1 104 ? 11.712 8.550 4.226 1.00 97.31 104 LYS A C 1
ATOM 816 O O . LYS A 1 104 ? 12.784 8.438 4.827 1.00 97.31 104 LYS A O 1
ATOM 821 N N . LYS A 1 105 ? 11.179 7.540 3.537 1.00 97.69 105 LYS A N 1
ATOM 822 C CA . LYS A 1 105 ? 11.805 6.226 3.334 1.00 97.69 105 LYS A CA 1
ATOM 823 C C . LYS A 1 105 ? 12.322 6.092 1.898 1.00 97.69 105 LYS A C 1
ATOM 825 O O . LYS A 1 105 ? 11.968 6.905 1.045 1.00 97.69 105 LYS A O 1
ATOM 830 N N . PRO A 1 106 ? 13.187 5.097 1.613 1.00 97.62 106 PRO A N 1
ATOM 831 C CA . PRO A 1 106 ? 13.549 4.774 0.239 1.00 97.62 106 PRO A CA 1
ATOM 832 C C . PRO A 1 106 ? 12.305 4.590 -0.637 1.00 97.62 106 PRO A C 1
ATOM 834 O O . PRO A 1 106 ? 11.258 4.154 -0.158 1.00 97.62 106 PRO A O 1
ATOM 837 N N . CYS A 1 107 ? 12.438 4.940 -1.915 1.00 97.44 107 CYS A N 1
ATOM 838 C CA . CYS A 1 107 ? 11.370 4.827 -2.895 1.00 97.44 107 CYS A CA 1
ATOM 839 C C . CYS A 1 107 ? 11.911 4.229 -4.191 1.00 97.44 107 CYS A C 1
ATOM 841 O O . CYS A 1 107 ? 12.863 4.759 -4.772 1.00 97.44 107 CYS A O 1
ATOM 843 N N . ARG A 1 108 ? 11.272 3.166 -4.687 1.00 95.19 108 ARG A N 1
ATOM 844 C CA . ARG A 1 108 ? 11.651 2.502 -5.946 1.00 95.19 108 ARG A CA 1
ATOM 845 C C . ARG A 1 108 ? 11.585 3.425 -7.153 1.00 95.19 108 ARG A C 1
ATOM 847 O O . ARG A 1 108 ? 12.426 3.340 -8.040 1.00 95.19 108 ARG A O 1
ATOM 854 N N . HIS A 1 109 ? 10.651 4.378 -7.161 1.00 91.19 109 HIS A N 1
ATOM 855 C CA . HIS A 1 109 ? 10.561 5.361 -8.241 1.00 91.19 109 HIS A CA 1
ATOM 856 C C . HIS A 1 109 ? 11.810 6.252 -8.351 1.00 91.19 109 HIS A C 1
ATOM 858 O O . HIS A 1 109 ? 12.142 6.709 -9.441 1.00 91.19 109 HIS A O 1
ATOM 864 N N . THR A 1 110 ? 12.516 6.477 -7.240 1.00 93.50 110 THR A N 1
ATOM 865 C CA . THR A 1 110 ? 13.746 7.280 -7.186 1.00 93.50 110 THR A CA 1
ATOM 866 C C . THR A 1 110 ? 15.005 6.418 -7.040 1.00 93.50 110 THR A C 1
ATOM 868 O O . THR A 1 110 ? 16.045 6.935 -6.640 1.00 93.50 110 THR A O 1
ATOM 871 N N . GLY A 1 111 ? 14.923 5.114 -7.335 1.00 93.62 111 GLY A N 1
ATOM 872 C CA . GLY A 1 111 ? 16.059 4.184 -7.305 1.00 93.62 111 GLY A CA 1
ATOM 873 C C . GLY A 1 111 ? 16.353 3.525 -5.952 1.00 93.62 111 GLY A C 1
ATOM 874 O O . GLY A 1 111 ? 17.449 3.011 -5.768 1.00 93.62 111 GLY A O 1
ATOM 875 N N . GLY A 1 112 ? 15.427 3.563 -4.991 1.00 95.94 112 GLY A N 1
ATOM 876 C CA . GLY A 1 112 ? 15.516 2.756 -3.769 1.00 95.94 112 GLY A CA 1
ATOM 877 C C . GLY A 1 112 ? 15.080 1.302 -3.987 1.00 95.94 112 GLY A C 1
ATOM 878 O O . GLY A 1 112 ? 14.391 0.995 -4.951 1.00 95.94 112 GLY A O 1
ATOM 879 N N . GLU A 1 113 ? 15.413 0.417 -3.048 1.00 95.62 113 GLU A N 1
ATOM 880 C CA . GLU A 1 113 ? 15.074 -1.019 -3.142 1.00 95.62 113 GLU A CA 1
ATOM 881 C C . GLU A 1 113 ? 13.633 -1.344 -2.709 1.00 95.62 113 GLU A C 1
ATOM 883 O O . GLU A 1 113 ? 13.121 -2.429 -2.956 1.00 95.62 113 GLU A O 1
ATOM 888 N N . SER A 1 114 ? 12.957 -0.416 -2.031 1.00 97.69 114 SER A N 1
ATOM 889 C CA . SER A 1 114 ? 11.601 -0.623 -1.518 1.00 97.69 114 SER A CA 1
ATOM 890 C C . SER A 1 114 ? 10.809 0.679 -1.462 1.00 97.69 114 SER A C 1
ATOM 892 O O . SER A 1 114 ? 11.349 1.757 -1.711 1.00 97.69 114 SER A O 1
ATOM 894 N N . CYS A 1 115 ? 9.515 0.558 -1.177 1.00 98.44 115 CYS A N 1
ATOM 895 C CA . CYS A 1 115 ? 8.623 1.652 -0.808 1.00 98.44 115 CYS A CA 1
ATOM 896 C C . CYS A 1 115 ? 7.932 1.292 0.502 1.00 98.44 115 CYS A C 1
ATOM 898 O O . CYS A 1 115 ? 7.538 0.140 0.695 1.00 98.44 115 CYS A O 1
ATOM 900 N N . THR A 1 116 ? 7.730 2.283 1.363 1.00 98.75 116 THR A N 1
ATOM 901 C CA . THR A 1 116 ? 7.000 2.116 2.620 1.00 98.75 116 THR A CA 1
ATOM 902 C C . THR A 1 116 ? 5.690 2.879 2.555 1.00 98.75 116 THR A C 1
ATOM 904 O O . THR A 1 116 ? 5.660 4.037 2.143 1.00 98.75 116 THR A O 1
ATOM 907 N N . TYR A 1 117 ? 4.614 2.245 3.005 1.00 98.75 117 TYR A N 1
ATOM 908 C CA . TYR A 1 117 ? 3.293 2.845 3.121 1.00 98.75 117 TYR A CA 1
ATOM 909 C C . TYR A 1 117 ? 2.845 2.809 4.571 1.00 98.75 117 TYR A C 1
ATOM 911 O O . TYR A 1 117 ? 2.945 1.772 5.227 1.00 98.75 117 TYR A O 1
ATOM 919 N N . ILE A 1 118 ? 2.331 3.931 5.060 1.00 98.75 118 ILE A N 1
ATOM 920 C CA . ILE A 1 118 ? 1.733 4.038 6.388 1.00 98.75 118 ILE A CA 1
ATOM 921 C C . ILE A 1 118 ? 0.228 3.878 6.220 1.00 98.75 118 ILE A C 1
ATOM 923 O O . ILE A 1 118 ? -0.386 4.587 5.422 1.00 98.75 118 ILE A O 1
ATOM 927 N N . VAL A 1 119 ? -0.350 2.950 6.975 1.00 98.75 119 VAL A N 1
ATOM 928 C CA . VAL A 1 119 ? -1.786 2.684 7.025 1.00 98.75 119 VAL A CA 1
ATOM 929 C C . VAL A 1 119 ? -2.296 3.102 8.396 1.00 98.75 119 VAL A C 1
ATOM 931 O O . VAL A 1 119 ? -1.800 2.616 9.413 1.00 98.75 119 VAL A O 1
ATOM 934 N N . THR A 1 120 ? -3.284 3.988 8.425 1.00 98.56 120 THR A N 1
ATOM 935 C CA . THR A 1 120 ? -3.993 4.412 9.639 1.00 98.56 120 THR A CA 1
ATOM 936 C C . THR A 1 120 ? -5.489 4.202 9.449 1.00 98.56 120 THR A C 1
ATOM 938 O O . THR A 1 120 ? -6.002 4.378 8.344 1.00 98.56 120 THR A O 1
ATOM 941 N N . TRP A 1 121 ? -6.190 3.797 10.505 1.00 97.62 121 TRP A N 1
ATOM 942 C CA . TRP A 1 121 ? -7.638 3.564 10.493 1.00 97.62 121 TRP A CA 1
ATOM 943 C C . TRP A 1 121 ? -8.266 3.965 11.818 1.00 97.62 121 TRP A C 1
ATOM 945 O O . TRP A 1 121 ? -7.541 4.056 12.829 1.00 97.62 121 TRP A O 1
#

pLDDT: mean 92.87, std 9.63, range [44.84, 98.75]

Foldseek 3Di:
DVVCCVVPNLVVLLVVLLCCVVPFDWDPDDDALCSLLVRVFVRVVVRDPPPPPPDQWGWDWDDPDPFKIKTKTQGPDAPSSPVSNSVNSNCVHPVPKDKDWDPVDDDVVVPGRITMIMIGD

Mean predicted aligned error: 3.57 Å

=== Feature glossary ===
Annotated list of the representations used here:

Nearest PDB structures. The Foldseek neighbor list gives the closest experimentally determined structures in the PDB, ranked by structural alignment. TM-score near 1 means near-identical fold; near 0.3 means only rough topology match. This is how one finds what a novel AlphaFold prediction most resembles in the solved-structure universe.

Foldseek 3Di. Foldseek's 3Di representation compresses backbone geometry into a per-residue letter drawn from a learned twenty-state alphabet. It captures the tertiary interaction pattern around each residue — which residues are packed against it in space, regardless of where they are in sequence.

Radius of gyration, Cα contacts, bounding box. Radius of gyration (Rg) is the root-mean-square distance of Cα atoms from their centroid — a single number for overall size and compactness. A globular domain of N residues has Rg ≈ 2.2·N^0.38 Å; an extended or disordered chain has a much larger Rg. The Cα contact count is the number of residue pairs whose Cα atoms are within 8 Å and are more than four positions apart in sequence — a standard proxy for tertiary packing density. The bounding box is the smallest axis-aligned box enclosing all Cα atoms.

InterPro / GO / CATH / or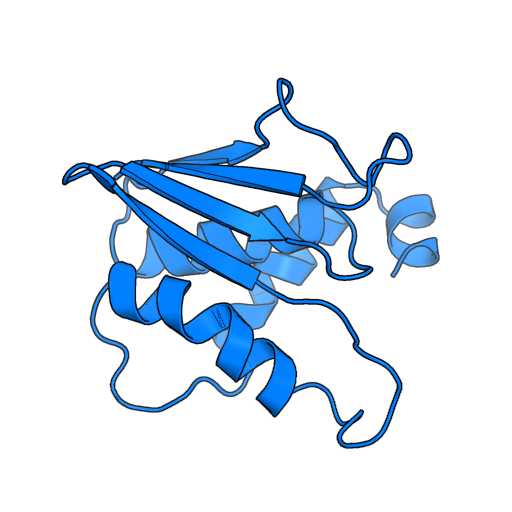ganism. The annotation block draws on four external resources. InterPro: which protein families and domains the sequence belongs to. GO: standardized terms for what the protein does, what process it participates in, and where in the cell it acts. CATH: which structural fold it has in the CATH hierarchy. Organism: the species of origin.

mmCIF coordinates. The mmCIF block holds the 3D Cartesian coordinates of each backbone atom (N, Cα, C, O) in ångströms. mmCIF is the PDB's canonical archive format — a tagged-loop text representation of the atomic model.

pLDDT. pLDDT is the predicted lDDT-Cα score: AlphaFold's confidence that the local environment of each residue (all inter-atomic distances within 15 Å) is correctly placed. It is a per-residue number between 0 and 100, with higher meaning more reliable.

Backbone torsions (φ/ψ). φ (phi) and ψ (psi) are the two rotatable backbone dihedrals per residue: φ is the C(i-1)–N–Cα–C torsion, ψ is the N–Cα–C–N(i+1) torsion, both in degrees on (−180°, 180°]. α-helical residues cluster near (−60°, −45°); β-strand residues near (−120°, +130°). A Ramachandran plot is simply a scatter of (φ, ψ) for every residue.

B-factor. For experimental (PDB) structures, the B-factor (temperature factor) quantifies the positional spread of each atom in the crystal — a combination of thermal vibration and static disorder — in units of Å². High B-factors mark flexible loops or poorly resolved regions; low B-factors mark the rigid, well-ordered core.

Secondary structure (3-state, P-SEA). SS3 is a coarse helix/strand/coil call (letters a/b/c) made by the P-SEA algorithm from inter-Cα distances and dihedrals. It is less detailed than DSSP but needs only Cα positions.

Predicted aligned error. Predicted aligned error is AlphaFold's pairwise confidence. Unlike pLDDT (per-residue), PAE is per-residue-pair and captures whether two parts of the structure are correctly placed relative to each other. Units are ångströms of expected positional error.

Solvent-accessible surface area. Solvent-accessible surface area (SASA) is the area in Å² traced out by the centre of a 1.4 Å probe sphere (a water molecule) rolled over the protein's van der Waals surface (Shrake–Rupley / Lee–Richards construction). Buried residues have near-zero SASA; fully exposed residues can exceed 200 Å². The total SASA scales roughly with the number of surface residues.

Secondary structure (8-state, DSSP). The SS8 string is DSSP's per-residue secondary-structure call. α-helix (H) means an i→i+4 H-bond ladder; β-strand (E) means the residue participates in a β-sheet; 3₁₀ (G) and π (I) are tighter and wider helices; T/S are turns/bends; '-' is loop.

Rendered structure images. Structure images are PyMOL renders from six orthogonal camera directions. Cartoon representation draws helices as coils and strands as arrows; sticks shows the backbone as bonds; surface shows the solvent-excluded envelope. Rainbow coloring maps sequence position to hue (blue→red, N→C); chain coloring assigns a distinct color per polypeptide.

Sequence. The amino-acid sequence is the protein's primary structure: the linear order of residues from the N-terminus to the C-terminus, written in one-letter code. Everything else here — the 3D coordinates, the secondary structure, the domain annotations — is ultimately a consequence of this string.

Contact-map, Ramachandran, and PAE plots. Three diagnostic plots accompany the record. The Cα contact map visualizes the tertiary structure as a 2D adjacency matrix (8 Å cutoff, sequence-local contacts suppressed). The Ramachandran plot shows the distribution of backbone (φ, ψ) torsions, with points in the α and β basins reflecting secondary structure content. The PAE plot shows AlphaFold's inter-residue confidence as a color matrix.